Protein AF-A0A2N6B593-F1 (afdb_monomer)

Radius of gyration: 19.22 Å; Cα contacts (8 Å, |Δi|>4): 359; chains: 1; bounding box: 70×56×44 Å

Solvent-accessible surface area (backbone atoms only — not comparable to full-atom values): 8473 Å² total; per-residue (Å²): 134,89,82,83,82,86,80,84,82,80,84,82,82,85,74,41,68,64,51,1,44,48,37,50,46,73,60,33,61,47,51,63,75,27,18,28,28,41,73,58,52,71,73,55,45,69,75,36,75,54,45,46,70,30,31,40,25,38,28,22,67,54,48,66,49,102,91,31,72,33,36,30,43,36,37,34,24,43,65,98,45,92,55,59,24,43,50,47,30,50,24,35,62,38,54,67,13,29,43,28,38,36,55,92,78,26,30,31,34,34,40,36,76,47,100,75,34,38,35,39,34,49,40,93,37,28,42,35,49,34,96,86,48,65,53,67,43,28,46,79,52,58,63,53,36,61,45,70,30,25,75,42,63,55,86,62,54,118

Sequence (158 aa):
MKRLFAGLVALAVFAAPAAAADFLSSAFGNAGDSCFARRYDAAHLAKNPAQNVESIFIVSTGHSDPDTKAILHIGLKLRGSDALYDGFAYCNASGEGAACNMEGDGGSMTITPRKNGIRIAVGNFFMLEGAAGFTPDLATEGDDRVLLLYPAPAGACK

Secondary structure (DSSP, 8-state):
---------------HHHHHHHHHHHHHSSTTT--EEEE--HHHHHH-TT--EEEEEEEE-S--BTTBSEEEEEEEEETT----EEEEEEEEEETTEEEEEEGGG-EEEEEEEETTEEEEEEEEEE--EETTEE---TTTSSSTTEEEEEE--GGG--

Structure (mmCIF, N/CA/C/O backbone):
data_AF-A0A2N6B593-F1
#
_entry.id   AF-A0A2N6B593-F1
#
loop_
_atom_site.group_PDB
_atom_site.id
_atom_site.type_symbol
_atom_site.label_atom_id
_atom_site.label_alt_id
_atom_site.label_comp_id
_atom_site.label_asym_id
_atom_site.label_entity_id
_atom_site.label_seq_id
_atom_site.pdbx_PDB_ins_code
_atom_site.Cartn_x
_atom_site.Cartn_y
_atom_site.Cartn_z
_atom_site.occupancy
_atom_site.B_iso_or_equiv
_atom_site.auth_seq_id
_atom_site.auth_comp_id
_atom_site.auth_asym_id
_atom_site.auth_atom_id
_atom_site.pdbx_PDB_model_num
ATOM 1 N N . MET A 1 1 ? 50.102 40.663 -7.861 1.00 40.75 1 MET A N 1
ATOM 2 C CA . MET A 1 1 ? 50.134 39.734 -9.015 1.00 40.75 1 MET A CA 1
ATOM 3 C C . MET A 1 1 ? 49.267 38.520 -8.687 1.00 40.75 1 MET A C 1
ATOM 5 O O . MET A 1 1 ? 49.279 38.080 -7.545 1.00 40.75 1 MET A O 1
ATOM 9 N N . LYS A 1 2 ? 48.416 38.117 -9.639 1.00 38.75 2 LYS A N 1
ATOM 10 C CA . LYS A 1 2 ? 47.191 37.300 -9.500 1.00 38.75 2 LYS A CA 1
ATOM 11 C C . LYS A 1 2 ? 47.382 35.958 -8.770 1.00 38.75 2 LYS A C 1
ATOM 13 O O . LYS A 1 2 ? 48.212 35.155 -9.174 1.00 38.75 2 LYS A O 1
ATOM 18 N N . ARG A 1 3 ? 46.543 35.698 -7.757 1.00 41.31 3 ARG A N 1
ATOM 19 C CA . ARG A 1 3 ? 46.304 34.359 -7.193 1.00 41.31 3 ARG A CA 1
ATOM 20 C C . ARG A 1 3 ? 45.180 33.700 -8.000 1.00 41.31 3 ARG A C 1
ATOM 22 O O . ARG A 1 3 ? 44.072 34.226 -8.031 1.00 41.31 3 ARG A O 1
ATOM 29 N N . LEU A 1 4 ? 45.488 32.606 -8.691 1.00 49.47 4 LEU A N 1
ATOM 30 C CA . LEU A 1 4 ? 44.515 31.783 -9.411 1.00 49.47 4 LEU A CA 1
ATOM 31 C C . LEU A 1 4 ? 43.812 30.865 -8.401 1.00 49.47 4 LEU A C 1
ATOM 33 O O . LEU A 1 4 ? 44.459 30.029 -7.776 1.00 49.47 4 LEU A O 1
ATOM 37 N N . PHE A 1 5 ? 42.502 31.038 -8.227 1.00 48.44 5 PHE A N 1
ATOM 38 C CA . PHE A 1 5 ? 41.650 30.074 -7.533 1.00 48.44 5 PHE A CA 1
ATOM 39 C C . PHE A 1 5 ? 41.338 28.926 -8.502 1.00 48.44 5 PHE A C 1
ATOM 41 O O . PHE A 1 5 ? 40.659 29.133 -9.506 1.00 48.44 5 PHE A O 1
ATOM 48 N N . ALA A 1 6 ? 41.850 27.727 -8.221 1.00 49.19 6 ALA A N 1
ATOM 49 C CA . ALA A 1 6 ? 41.440 26.508 -8.909 1.00 49.19 6 ALA A CA 1
ATOM 50 C C . ALA A 1 6 ? 40.092 26.053 -8.325 1.00 49.19 6 ALA A C 1
ATOM 52 O O . ALA A 1 6 ? 40.020 25.615 -7.178 1.00 49.19 6 ALA A O 1
ATOM 53 N 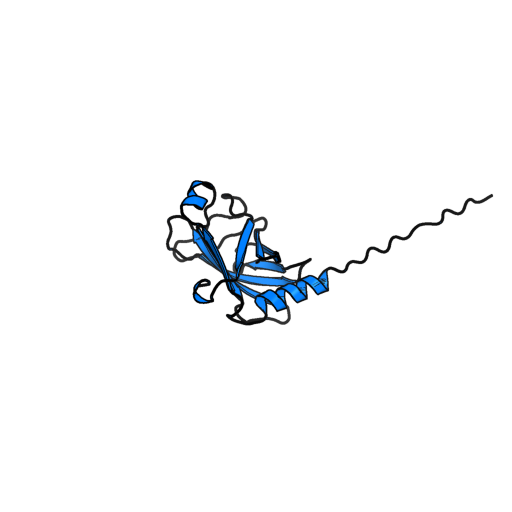N . GLY A 1 7 ? 39.016 26.232 -9.094 1.00 48.06 7 GLY A N 1
ATOM 54 C CA . GLY A 1 7 ? 37.673 25.789 -8.730 1.00 48.06 7 GLY A CA 1
ATOM 55 C C . GLY A 1 7 ? 37.538 24.274 -8.862 1.00 48.06 7 GLY A C 1
ATOM 56 O O . GLY A 1 7 ? 37.752 23.717 -9.937 1.00 48.06 7 GLY A O 1
ATOM 57 N N . LEU A 1 8 ? 37.173 23.618 -7.762 1.00 55.25 8 LEU A N 1
ATOM 58 C CA . LEU A 1 8 ? 36.783 22.213 -7.725 1.00 55.25 8 LEU A CA 1
ATOM 59 C C . LEU A 1 8 ? 35.358 22.098 -8.299 1.00 55.25 8 LEU A C 1
ATOM 61 O O . LEU A 1 8 ? 34.397 22.515 -7.655 1.00 55.25 8 LEU A O 1
ATOM 65 N N . VAL A 1 9 ? 35.207 21.570 -9.514 1.00 53.56 9 VAL A N 1
ATOM 66 C CA . VAL A 1 9 ? 33.890 21.216 -10.069 1.00 53.56 9 VAL A CA 1
ATOM 67 C C . VAL A 1 9 ? 33.553 19.807 -9.587 1.00 53.56 9 VAL A C 1
ATOM 69 O O . VAL A 1 9 ? 34.135 18.830 -10.052 1.00 53.56 9 VAL A O 1
ATOM 72 N N . ALA A 1 10 ? 32.640 19.697 -8.623 1.00 54.22 10 ALA A N 1
ATOM 73 C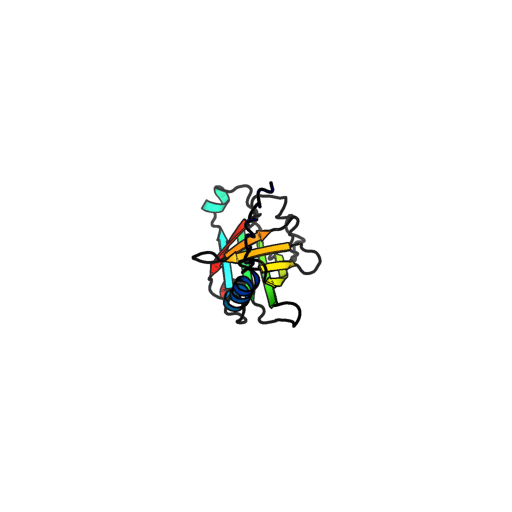 CA . ALA A 1 10 ? 32.093 18.416 -8.193 1.00 54.22 10 ALA A CA 1
ATOM 74 C C . ALA A 1 10 ? 31.078 17.911 -9.234 1.00 54.22 10 ALA A C 1
ATOM 76 O O . ALA A 1 10 ? 30.029 18.523 -9.432 1.00 54.22 10 ALA A O 1
ATOM 77 N N . LEU A 1 11 ? 31.390 16.794 -9.901 1.00 52.25 11 LEU A N 1
ATOM 78 C CA . LEU A 1 11 ? 30.428 16.032 -10.701 1.00 52.25 11 LEU A CA 1
ATOM 79 C C . LEU A 1 11 ? 29.425 15.350 -9.756 1.00 52.25 11 LEU A C 1
ATOM 81 O O . LEU A 1 11 ? 29.762 14.370 -9.093 1.00 52.25 11 LEU A O 1
ATOM 85 N N . ALA A 1 12 ? 28.189 15.843 -9.708 1.00 53.22 12 ALA A N 1
ATOM 86 C CA . ALA A 1 12 ? 27.075 15.107 -9.121 1.00 53.22 12 ALA A CA 1
ATOM 87 C C . ALA A 1 12 ? 26.567 14.077 -10.144 1.00 53.22 12 ALA A C 1
ATOM 89 O O . ALA A 1 12 ? 25.947 14.433 -11.146 1.00 53.22 12 ALA A O 1
ATOM 90 N N . VAL A 1 13 ? 26.863 12.796 -9.918 1.00 52.59 13 VAL A N 1
ATOM 91 C CA . VAL A 1 13 ? 26.341 11.690 -10.731 1.00 52.59 13 VAL A CA 1
ATOM 92 C C . VAL A 1 13 ? 24.922 11.364 -10.255 1.00 52.59 13 VAL A C 1
ATOM 94 O O . VAL A 1 13 ? 24.739 10.749 -9.208 1.00 52.59 13 VAL A O 1
ATOM 97 N N . PHE A 1 14 ? 23.906 11.770 -11.017 1.00 53.00 14 PHE A N 1
ATOM 98 C CA . PHE A 1 14 ? 22.514 11.362 -10.798 1.00 53.00 14 PHE A CA 1
ATOM 99 C C . PHE A 1 14 ? 22.265 9.982 -11.435 1.00 53.00 14 PHE A C 1
ATOM 101 O O . PHE A 1 14 ? 21.873 9.890 -12.594 1.00 53.00 14 PHE A O 1
ATOM 108 N N . ALA A 1 15 ? 22.498 8.898 -10.687 1.00 54.44 15 ALA A N 1
ATOM 109 C CA . ALA A 1 15 ? 22.317 7.511 -11.152 1.00 54.44 15 ALA A CA 1
ATOM 110 C C . ALA A 1 15 ? 20.916 6.906 -10.875 1.00 54.44 15 ALA A C 1
ATOM 112 O O . ALA A 1 15 ? 20.737 5.695 -10.952 1.00 54.44 15 ALA A O 1
ATOM 113 N N . ALA A 1 16 ? 19.908 7.720 -10.547 1.00 58.31 16 ALA A N 1
ATOM 114 C CA . ALA A 1 16 ? 18.624 7.239 -10.021 1.00 58.31 16 ALA A CA 1
ATOM 115 C C . ALA A 1 16 ? 17.668 6.506 -11.003 1.00 58.31 16 ALA A C 1
ATOM 117 O O . ALA A 1 16 ? 17.005 5.569 -10.567 1.00 58.31 16 ALA A O 1
ATOM 118 N N . PRO A 1 17 ? 17.536 6.857 -12.300 1.00 60.56 17 PRO A N 1
ATOM 119 C CA . PRO A 1 17 ? 16.392 6.372 -13.085 1.00 60.56 17 PRO A CA 1
ATOM 120 C C . PRO A 1 17 ? 16.464 4.885 -13.470 1.00 60.56 17 PRO A C 1
ATOM 122 O O . PRO A 1 17 ? 15.424 4.249 -13.629 1.00 60.56 17 PRO A O 1
ATOM 125 N N . ALA A 1 18 ? 17.666 4.312 -13.597 1.00 63.22 18 ALA A N 1
ATOM 126 C CA . ALA A 1 18 ? 17.823 2.910 -13.987 1.00 63.22 18 ALA A CA 1
ATOM 127 C C . ALA A 1 18 ? 17.381 1.940 -12.875 1.00 63.22 18 ALA A C 1
ATOM 129 O O . ALA A 1 18 ? 16.709 0.955 -13.161 1.00 63.22 18 ALA A O 1
ATOM 130 N N . ALA A 1 19 ? 17.699 2.246 -11.613 1.00 66.06 19 ALA A N 1
ATOM 131 C CA . ALA A 1 19 ? 17.391 1.377 -10.476 1.00 66.06 19 ALA A CA 1
ATOM 132 C C . ALA A 1 19 ? 15.880 1.274 -10.195 1.00 66.06 19 ALA A C 1
ATOM 134 O O . ALA A 1 19 ? 15.370 0.189 -9.935 1.00 66.06 19 ALA A O 1
ATOM 135 N N . ALA A 1 20 ? 15.138 2.381 -10.296 1.00 66.94 20 ALA A N 1
ATOM 136 C CA . ALA A 1 20 ? 13.683 2.368 -10.129 1.00 66.94 20 ALA A CA 1
ATOM 137 C C . ALA A 1 20 ? 12.939 1.626 -11.250 1.00 66.94 20 ALA A C 1
ATOM 139 O O . ALA A 1 20 ? 11.971 0.910 -10.986 1.00 66.94 20 ALA A O 1
ATOM 140 N N . ALA A 1 21 ? 13.364 1.802 -12.506 1.00 69.81 21 ALA A N 1
ATOM 141 C CA . ALA A 1 21 ? 12.761 1.096 -13.636 1.00 69.81 21 ALA A CA 1
ATOM 142 C C . ALA A 1 21 ? 12.993 -0.419 -13.534 1.00 69.81 21 ALA A C 1
ATOM 144 O O . ALA A 1 21 ? 12.087 -1.208 -13.818 1.00 69.81 21 ALA A O 1
ATOM 145 N N . ASP A 1 22 ? 14.177 -0.804 -13.058 1.00 78.31 22 ASP A N 1
ATOM 146 C CA . ASP A 1 22 ? 14.524 -2.187 -12.746 1.00 78.31 22 ASP A CA 1
ATOM 147 C C . ASP A 1 22 ? 13.682 -2.731 -11.579 1.00 78.31 22 ASP A C 1
ATOM 149 O O . ASP A 1 22 ? 13.145 -3.834 -11.668 1.00 78.31 22 ASP A O 1
ATOM 153 N N . PHE A 1 23 ? 13.442 -1.941 -10.523 1.00 86.12 23 PHE A N 1
ATOM 154 C CA . PHE A 1 23 ? 12.561 -2.342 -9.419 1.00 86.12 23 PHE A CA 1
ATOM 155 C C . PHE A 1 23 ? 11.128 -2.630 -9.878 1.00 86.12 23 PHE A C 1
ATOM 157 O O . PHE A 1 23 ? 10.611 -3.701 -9.582 1.00 86.12 23 PHE A O 1
ATOM 164 N N . LEU A 1 24 ? 10.467 -1.708 -10.585 1.00 85.06 24 LEU A N 1
ATOM 165 C CA . LEU A 1 24 ? 9.075 -1.927 -11.004 1.00 85.06 24 LEU A CA 1
ATOM 166 C C . LEU A 1 24 ? 8.941 -3.155 -11.904 1.00 85.06 24 LEU A C 1
ATOM 168 O O . LEU A 1 24 ? 8.038 -3.966 -11.711 1.00 85.06 24 LEU A O 1
ATOM 172 N N . SER A 1 25 ? 9.867 -3.312 -12.849 1.00 82.69 25 SER A N 1
ATOM 173 C CA . SER A 1 25 ? 9.867 -4.447 -13.771 1.00 82.69 25 SER A CA 1
ATOM 174 C C . SER A 1 25 ? 10.167 -5.763 -13.045 1.00 82.69 25 SER A C 1
ATOM 176 O O . SER A 1 25 ? 9.501 -6.763 -13.288 1.00 82.69 25 SER A O 1
ATOM 178 N N . SER A 1 26 ? 11.125 -5.784 -12.117 1.00 84.06 26 SER A N 1
ATOM 179 C CA . SER A 1 26 ? 11.472 -6.999 -11.364 1.00 84.06 26 SER A CA 1
ATOM 180 C C . SER A 1 26 ? 10.417 -7.377 -10.324 1.00 84.06 26 SER A C 1
ATOM 182 O O . SER A 1 26 ? 10.100 -8.555 -10.170 1.00 84.06 26 SER A O 1
ATOM 184 N N . ALA A 1 27 ? 9.852 -6.395 -9.623 1.00 85.62 27 ALA A N 1
ATOM 185 C CA . ALA A 1 27 ? 8.869 -6.621 -8.575 1.00 85.62 27 ALA A CA 1
ATOM 186 C C . ALA A 1 27 ? 7.467 -6.880 -9.131 1.00 85.62 27 ALA A C 1
ATOM 188 O O . ALA A 1 27 ? 6.739 -7.643 -8.508 1.00 85.62 27 ALA A O 1
ATOM 189 N N . PHE A 1 28 ? 7.089 -6.285 -10.271 1.00 86.19 28 PHE A N 1
ATOM 190 C CA . PHE A 1 28 ? 5.715 -6.300 -10.798 1.00 86.19 28 PHE A CA 1
ATOM 191 C C . PHE A 1 28 ? 5.591 -6.615 -12.301 1.00 86.19 28 PHE A C 1
ATOM 193 O O . PHE A 1 28 ? 4.487 -6.544 -12.841 1.00 86.19 28 PHE A O 1
ATOM 200 N N . GLY A 1 29 ? 6.675 -6.968 -12.996 1.00 72.81 29 GLY A N 1
ATOM 201 C CA . GLY A 1 29 ? 6.662 -7.180 -14.451 1.00 72.81 29 GLY A CA 1
ATOM 202 C C . GLY A 1 29 ? 5.921 -8.431 -14.930 1.00 72.81 29 GLY A C 1
ATOM 203 O O . GLY A 1 29 ? 5.588 -8.509 -16.108 1.00 72.81 29 GLY A O 1
ATOM 204 N N . ASN A 1 30 ? 5.620 -9.383 -14.040 1.00 67.12 30 ASN A N 1
ATOM 205 C CA . ASN A 1 30 ? 4.834 -10.572 -14.369 1.00 67.12 30 ASN A CA 1
ATOM 206 C C . ASN A 1 30 ? 3.423 -10.459 -13.773 1.00 67.12 30 ASN A C 1
ATOM 208 O O . ASN A 1 30 ? 3.249 -10.290 -12.564 1.00 67.12 30 ASN A O 1
ATOM 212 N N . ALA A 1 31 ? 2.410 -10.557 -14.637 1.00 61.81 31 ALA A N 1
ATOM 213 C CA . ALA A 1 31 ? 1.002 -10.541 -14.252 1.00 61.81 31 ALA A CA 1
ATOM 214 C C . ALA A 1 31 ? 0.687 -11.670 -13.258 1.00 61.81 31 ALA A C 1
ATOM 216 O O . ALA A 1 31 ? 1.041 -12.817 -13.511 1.00 61.81 31 ALA A O 1
ATOM 217 N N . GLY A 1 32 ? 0.001 -11.372 -12.151 1.00 57.41 32 GLY A N 1
ATOM 218 C CA . GLY A 1 32 ? -0.501 -12.391 -11.213 1.00 57.41 32 GLY A CA 1
ATOM 219 C C . GLY A 1 32 ? 0.537 -13.091 -10.317 1.00 57.41 32 GLY A C 1
ATOM 220 O O . GLY A 1 32 ? 0.151 -13.627 -9.278 1.00 57.41 32 GLY A O 1
ATOM 221 N N . ASP A 1 33 ? 1.831 -13.028 -10.644 1.00 64.44 33 ASP A N 1
ATOM 222 C CA . ASP A 1 33 ? 2.908 -13.685 -9.877 1.00 64.44 33 ASP A CA 1
ATOM 223 C C . ASP A 1 33 ? 3.524 -12.787 -8.786 1.00 64.44 33 ASP A C 1
ATOM 225 O O . ASP A 1 33 ? 4.221 -13.256 -7.885 1.00 64.44 33 ASP A O 1
ATOM 229 N N . SER A 1 34 ? 3.229 -11.488 -8.828 1.00 82.50 34 SER A N 1
ATOM 230 C CA . SER A 1 34 ? 3.829 -10.459 -7.974 1.00 82.50 34 SER A CA 1
ATOM 231 C C . SER A 1 34 ? 2.881 -9.969 -6.877 1.00 82.50 34 SER A C 1
ATOM 233 O O . SER A 1 34 ? 2.549 -8.784 -6.810 1.00 82.50 34 SER A O 1
ATOM 235 N N . CYS A 1 35 ? 2.401 -10.885 -6.034 1.00 92.44 35 CYS A N 1
ATOM 236 C CA . CYS A 1 35 ? 1.540 -10.545 -4.901 1.00 92.44 35 CYS A CA 1
ATOM 237 C C . CYS A 1 35 ? 2.374 -10.146 -3.676 1.00 92.44 35 CYS A C 1
ATOM 239 O O . CYS A 1 35 ? 3.188 -10.926 -3.173 1.00 92.44 35 CYS A O 1
ATOM 241 N N . PHE A 1 36 ? 2.129 -8.943 -3.157 1.00 96.69 36 PHE A N 1
ATOM 242 C CA . PHE A 1 36 ? 2.615 -8.512 -1.853 1.00 96.69 36 PHE A CA 1
ATOM 243 C C . PHE A 1 36 ? 1.424 -8.272 -0.941 1.00 96.69 36 PHE A C 1
ATOM 245 O O . PHE A 1 36 ? 0.492 -7.568 -1.314 1.00 96.69 36 PHE A 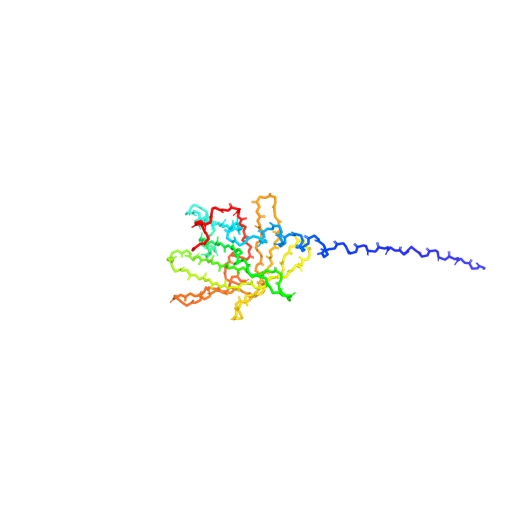O 1
ATOM 252 N N . ALA A 1 37 ? 1.459 -8.818 0.269 1.00 97.81 37 ALA A N 1
ATOM 253 C CA . ALA A 1 37 ? 0.371 -8.653 1.219 1.00 97.81 37 ALA A CA 1
ATOM 254 C C . ALA A 1 37 ? 0.876 -8.562 2.656 1.00 97.81 37 ALA A C 1
ATOM 256 O O . ALA A 1 37 ? 2.000 -8.955 2.993 1.00 97.81 37 ALA A O 1
ATOM 257 N N . ARG A 1 38 ? 0.017 -8.038 3.526 1.00 98.12 38 ARG A N 1
ATOM 258 C CA . ARG A 1 38 ? 0.170 -8.129 4.974 1.00 98.12 38 ARG A CA 1
ATOM 259 C C . ARG A 1 38 ? -1.193 -8.171 5.643 1.00 98.12 38 ARG A C 1
ATOM 261 O O . ARG A 1 38 ? -2.085 -7.400 5.306 1.00 98.12 38 ARG A O 1
ATOM 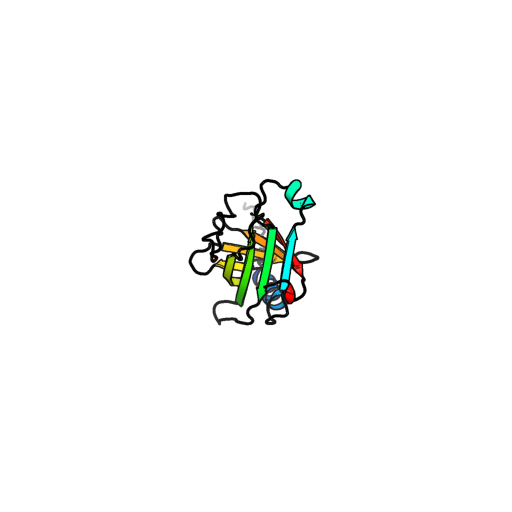268 N N . ARG A 1 39 ? -1.303 -9.031 6.652 1.00 97.88 39 ARG A N 1
ATOM 269 C CA . ARG A 1 39 ? -2.396 -9.045 7.623 1.00 97.88 39 ARG A CA 1
ATOM 270 C C . ARG A 1 39 ? -1.819 -8.779 9.006 1.00 97.88 39 ARG A C 1
ATOM 272 O O . ARG A 1 39 ? -0.786 -9.346 9.363 1.00 97.88 39 ARG A O 1
ATOM 279 N N . TYR A 1 40 ? -2.468 -7.905 9.757 1.00 97.69 40 TYR A N 1
ATOM 280 C CA . TYR A 1 40 ? -2.123 -7.600 11.135 1.00 97.69 40 TYR A CA 1
ATOM 281 C C . TYR A 1 40 ? -3.003 -8.441 12.053 1.00 97.69 40 TYR A C 1
ATOM 283 O O . TYR A 1 40 ? -4.224 -8.446 11.922 1.00 97.69 40 TYR A O 1
ATOM 291 N N . ASP A 1 41 ? -2.384 -9.195 12.958 1.00 96.81 41 ASP A N 1
ATOM 292 C CA . ASP A 1 41 ? -3.137 -9.988 13.923 1.00 96.81 41 ASP A CA 1
ATOM 293 C C . ASP A 1 41 ? -3.731 -9.114 15.041 1.00 96.81 41 ASP A C 1
ATOM 295 O O . ASP A 1 41 ? -3.398 -7.935 15.210 1.00 96.81 41 ASP A O 1
ATOM 299 N N . ALA A 1 42 ? -4.617 -9.714 15.835 1.00 96.81 42 ALA A N 1
ATOM 300 C CA . ALA A 1 42 ? -5.272 -9.029 16.941 1.00 96.81 42 ALA A CA 1
ATOM 301 C C . ALA A 1 42 ? -4.274 -8.482 17.979 1.00 96.81 42 ALA A C 1
ATOM 303 O O . ALA A 1 42 ? -4.518 -7.428 18.562 1.00 96.81 42 ALA A O 1
ATOM 304 N N . ALA A 1 43 ? -3.139 -9.154 18.201 1.00 97.88 43 ALA A N 1
ATOM 305 C CA . ALA A 1 43 ? -2.136 -8.712 19.166 1.00 97.88 43 ALA A CA 1
ATOM 306 C C . ALA A 1 43 ? -1.378 -7.469 18.672 1.00 97.88 43 ALA A C 1
ATOM 308 O O . AL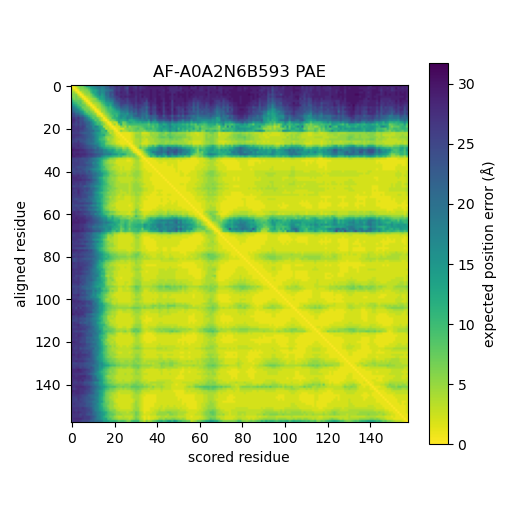A A 1 43 ? -1.084 -6.571 19.464 1.00 97.88 43 ALA A O 1
ATOM 309 N N . HIS A 1 44 ? -1.084 -7.388 17.374 1.00 97.56 44 HIS A N 1
ATOM 310 C CA . HIS A 1 44 ? -0.524 -6.203 16.734 1.00 97.56 44 HIS A CA 1
ATOM 311 C C . HIS A 1 44 ? -1.521 -5.050 16.787 1.00 97.56 44 HIS A C 1
ATOM 313 O O . HIS A 1 44 ? -1.175 -3.966 17.250 1.00 97.56 44 HIS A O 1
ATOM 319 N N . LEU A 1 45 ? -2.767 -5.278 16.374 1.00 97.88 45 LEU A N 1
ATOM 320 C CA . LEU A 1 45 ? -3.800 -4.240 16.350 1.00 97.88 45 LEU A CA 1
ATOM 321 C C . LEU A 1 45 ? -4.149 -3.720 17.754 1.00 97.88 45 LEU A C 1
ATOM 323 O O . LEU A 1 45 ? -4.404 -2.527 17.922 1.00 97.88 45 LEU A O 1
ATOM 327 N N . ALA A 1 46 ? -4.095 -4.571 18.782 1.00 97.19 46 ALA A N 1
ATOM 328 C CA . ALA A 1 46 ? -4.256 -4.150 20.175 1.00 97.19 46 ALA A CA 1
ATOM 329 C C . ALA A 1 46 ? -3.117 -3.232 20.656 1.00 97.19 46 ALA A C 1
ATOM 331 O O . ALA A 1 46 ? -3.353 -2.329 21.454 1.00 97.19 46 ALA A O 1
ATOM 332 N N . LYS A 1 47 ? -1.889 -3.437 20.163 1.00 98.31 47 LYS A N 1
ATOM 333 C CA . LYS A 1 47 ? -0.723 -2.592 20.484 1.00 98.31 47 LYS A CA 1
ATOM 334 C C . LYS A 1 47 ? -0.671 -1.294 19.678 1.00 98.31 47 LYS A C 1
ATOM 336 O O . LYS A 1 47 ? 0.027 -0.374 20.084 1.00 98.31 47 LYS A O 1
ATOM 341 N N . ASN A 1 48 ? -1.394 -1.226 18.562 1.00 97.81 48 ASN A N 1
ATOM 342 C CA . ASN A 1 48 ? -1.431 -0.078 17.658 1.00 97.81 48 ASN A CA 1
ATOM 343 C C . ASN A 1 48 ? -2.888 0.392 17.509 1.00 97.81 48 ASN A C 1
ATOM 345 O O . ASN A 1 48 ? -3.523 0.126 16.487 1.00 97.81 48 ASN A O 1
ATOM 349 N N . PRO A 1 49 ? -3.477 1.018 18.546 1.00 97.12 49 PRO A N 1
ATOM 350 C CA . PRO A 1 49 ? -4.903 1.344 18.562 1.00 97.12 49 PRO A CA 1
ATOM 351 C C . PRO A 1 49 ? -5.314 2.390 17.516 1.00 97.12 49 PRO A C 1
ATOM 353 O O . PRO A 1 49 ? -6.472 2.394 17.121 1.00 97.12 49 PRO A O 1
ATOM 356 N N . ALA A 1 50 ? -4.386 3.228 17.044 1.00 97.25 50 ALA A N 1
ATOM 357 C CA . ALA A 1 50 ? -4.629 4.207 15.982 1.00 97.25 50 ALA A CA 1
ATOM 358 C C . ALA A 1 50 ? -4.465 3.632 14.560 1.00 97.25 50 ALA A C 1
ATOM 360 O O . ALA A 1 50 ? -4.655 4.347 13.583 1.00 97.25 50 ALA A O 1
ATOM 361 N N . GLN A 1 51 ? -4.108 2.350 14.423 1.00 97.88 51 GLN A N 1
ATOM 362 C CA . GLN A 1 51 ? -4.018 1.685 13.127 1.00 97.88 51 GLN A CA 1
ATOM 363 C C . GLN A 1 51 ? -5.402 1.193 12.677 1.00 97.88 51 GLN A C 1
ATOM 365 O O . GLN A 1 51 ? -5.996 0.319 13.327 1.00 97.88 51 GLN A O 1
ATOM 370 N N . ASN A 1 52 ? -5.877 1.707 11.547 1.00 97.62 52 ASN A N 1
ATOM 371 C CA . ASN A 1 52 ? -7.151 1.359 10.931 1.00 97.62 52 ASN A CA 1
ATOM 372 C C . ASN A 1 52 ? -7.027 0.152 9.996 1.00 97.62 52 ASN A C 1
ATOM 374 O O . ASN A 1 52 ? -7.932 -0.680 9.972 1.00 97.62 52 ASN A O 1
ATOM 378 N N . VAL A 1 53 ? -5.928 0.013 9.248 1.00 98.31 53 VAL A N 1
ATOM 379 C CA . VAL A 1 53 ? -5.769 -1.074 8.267 1.00 98.31 53 VAL A CA 1
ATOM 380 C C . VAL A 1 53 ? -5.510 -2.406 8.975 1.00 98.31 53 VAL A C 1
ATOM 382 O O . VAL A 1 53 ? -4.521 -2.571 9.688 1.00 98.31 53 VAL A O 1
ATOM 385 N N . GLU A 1 54 ? -6.368 -3.395 8.735 1.00 98.19 54 GLU A N 1
ATOM 386 C CA . GLU A 1 54 ? -6.222 -4.769 9.236 1.00 98.19 54 GLU A CA 1
ATOM 387 C C . GLU A 1 54 ? -5.489 -5.666 8.234 1.00 98.19 54 GLU A C 1
ATOM 389 O O . GLU A 1 54 ? -4.654 -6.496 8.609 1.00 98.19 54 GLU A O 1
ATOM 394 N N . SER A 1 55 ? -5.774 -5.500 6.948 1.00 98.38 55 SER A N 1
ATOM 395 C CA . SER A 1 55 ? -5.064 -6.198 5.882 1.00 98.38 55 SER A CA 1
ATOM 396 C C . SER A 1 55 ? -4.942 -5.328 4.651 1.00 98.38 55 SER A C 1
ATOM 398 O O . SER A 1 55 ? -5.840 -4.546 4.365 1.00 98.38 55 SER A O 1
ATOM 400 N N . ILE A 1 56 ? -3.847 -5.501 3.924 1.00 98.62 56 ILE A N 1
ATOM 401 C CA . ILE A 1 56 ? -3.568 -4.808 2.672 1.00 98.62 56 ILE A CA 1
ATOM 402 C C . ILE A 1 56 ? -2.838 -5.745 1.717 1.00 98.62 56 ILE A C 1
ATOM 404 O O . ILE A 1 56 ? -2.001 -6.550 2.144 1.00 98.62 56 ILE A O 1
ATOM 408 N N . PHE A 1 57 ? -3.117 -5.602 0.430 1.00 98.19 57 PHE A N 1
ATOM 409 C CA . PHE A 1 57 ? -2.374 -6.241 -0.639 1.00 98.19 57 PHE A CA 1
ATOM 410 C C . PHE A 1 57 ? -2.095 -5.274 -1.788 1.00 98.19 57 PHE A C 1
ATOM 412 O O . PHE A 1 57 ? -2.779 -4.268 -1.952 1.00 98.19 57 PHE A O 1
ATOM 419 N N . ILE A 1 58 ? -1.094 -5.607 -2.597 1.00 97.06 58 ILE A N 1
ATOM 420 C CA . ILE A 1 58 ? -0.853 -4.998 -3.900 1.00 97.06 58 ILE A CA 1
ATOM 421 C C . ILE A 1 58 ? -0.349 -6.063 -4.876 1.00 97.06 58 ILE A C 1
ATOM 423 O O . ILE A 1 58 ? 0.489 -6.898 -4.519 1.00 97.06 58 ILE A O 1
ATOM 427 N N . VAL A 1 59 ? -0.869 -6.051 -6.101 1.00 94.69 59 VAL A N 1
ATOM 428 C CA . VAL A 1 59 ? -0.549 -7.040 -7.135 1.00 94.69 59 VAL A CA 1
ATOM 429 C C . VAL A 1 59 ? -0.483 -6.399 -8.516 1.00 94.69 59 VAL A C 1
ATOM 431 O O . VAL A 1 59 ? -1.200 -5.445 -8.814 1.00 94.69 59 VAL A O 1
ATOM 434 N N . SER A 1 60 ? 0.389 -6.925 -9.374 1.00 90.81 60 SER A N 1
ATOM 435 C CA . SER A 1 60 ? 0.440 -6.519 -10.779 1.00 90.81 60 SER A CA 1
ATOM 436 C C . SER A 1 60 ? -0.803 -6.987 -11.530 1.00 90.81 60 SER A C 1
ATOM 438 O O . SER A 1 60 ? -1.141 -8.173 -11.501 1.00 90.81 60 SER A O 1
ATOM 440 N N . THR A 1 61 ? -1.437 -6.075 -12.267 1.00 88.31 61 THR A N 1
ATOM 441 C CA . THR A 1 61 ? -2.530 -6.421 -13.191 1.00 88.31 61 THR A CA 1
ATOM 442 C C . THR A 1 61 ? -2.026 -7.070 -14.482 1.00 88.31 61 THR A C 1
ATOM 444 O O . THR A 1 61 ? -2.834 -7.496 -15.304 1.00 88.31 61 THR A O 1
ATOM 447 N N . GLY A 1 62 ? -0.707 -7.099 -14.709 1.00 79.88 62 GLY A N 1
ATOM 448 C CA . GLY A 1 62 ? -0.120 -7.519 -15.982 1.00 79.88 62 GLY A CA 1
ATOM 449 C C . GLY A 1 62 ? -0.216 -6.495 -17.107 1.00 79.88 62 GLY A C 1
ATOM 450 O O . GLY A 1 62 ? 0.308 -6.741 -18.191 1.00 79.88 62 GLY A O 1
ATOM 451 N N . HIS A 1 63 ? -0.868 -5.358 -16.866 1.00 75.12 63 HIS A N 1
ATOM 452 C CA . HIS A 1 63 ? -1.005 -4.295 -17.846 1.00 75.12 63 HIS A CA 1
ATOM 453 C C . HIS A 1 63 ? 0.112 -3.266 -17.662 1.00 75.12 63 HIS A C 1
ATOM 455 O O . HIS A 1 63 ? 0.402 -2.808 -16.552 1.00 75.12 63 HIS A O 1
ATOM 461 N N . SER A 1 64 ? 0.725 -2.893 -18.781 1.00 67.75 64 SER A N 1
ATOM 462 C CA . SER A 1 64 ? 1.585 -1.720 -18.904 1.00 67.75 64 SER A CA 1
ATOM 463 C C . SER A 1 64 ? 1.121 -0.903 -20.105 1.00 67.75 64 SER A C 1
ATOM 465 O O . SER A 1 64 ? 0.630 -1.454 -21.090 1.00 67.75 64 SER A O 1
ATOM 467 N N . ASP A 1 65 ? 1.251 0.412 -19.996 1.00 65.88 65 ASP A N 1
ATOM 468 C CA . ASP A 1 65 ? 0.979 1.373 -21.061 1.00 65.88 65 ASP A CA 1
ATOM 469 C C . ASP A 1 65 ? 2.328 2.002 -21.480 1.00 65.88 65 ASP A C 1
ATOM 471 O O . ASP A 1 65 ? 3.244 2.068 -20.650 1.00 65.88 65 ASP A O 1
ATOM 475 N N . PRO A 1 66 ? 2.513 2.450 -22.737 1.00 62.09 66 PRO A N 1
ATOM 476 C CA . PRO A 1 66 ? 3.685 3.238 -23.136 1.00 62.09 66 PRO A CA 1
ATOM 477 C C . PRO A 1 66 ? 4.140 4.297 -22.107 1.00 62.09 66 PRO A C 1
ATOM 479 O O . PRO A 1 66 ? 5.345 4.402 -21.820 1.00 62.09 66 PRO A O 1
ATOM 482 N N . ASP A 1 67 ? 3.179 4.999 -21.503 1.00 66.62 67 ASP A N 1
ATOM 483 C CA . ASP A 1 67 ? 3.367 6.123 -20.584 1.00 66.62 67 ASP A CA 1
ATOM 484 C C . ASP A 1 67 ? 3.346 5.718 -19.098 1.00 66.62 67 ASP A C 1
ATOM 486 O O . ASP A 1 67 ? 3.803 6.484 -18.246 1.00 66.62 67 ASP A O 1
ATOM 490 N N . THR A 1 68 ? 2.867 4.509 -18.765 1.00 64.44 68 THR A N 1
ATOM 491 C CA . THR A 1 68 ? 2.804 3.997 -17.382 1.00 64.44 68 THR A CA 1
ATOM 492 C C . THR A 1 68 ? 3.462 2.630 -17.259 1.00 64.44 68 THR A C 1
ATOM 494 O O . THR A 1 68 ? 3.000 1.637 -17.821 1.00 64.44 68 THR A O 1
ATOM 497 N N . LYS A 1 69 ? 4.529 2.555 -16.456 1.00 72.88 69 LYS A N 1
ATOM 498 C CA . LYS A 1 69 ? 5.350 1.337 -16.351 1.00 72.88 69 LYS A CA 1
ATOM 499 C C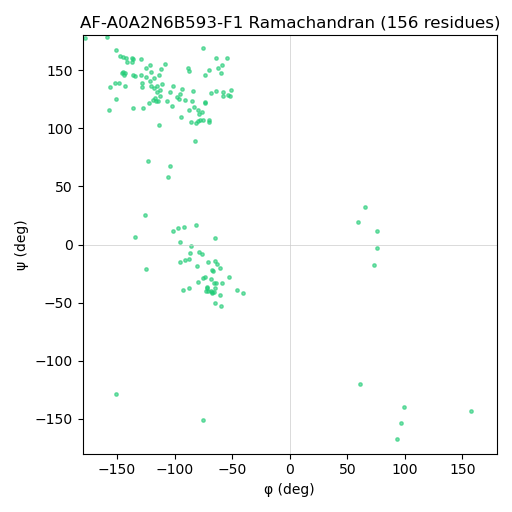 . LYS A 1 69 ? 4.649 0.161 -15.678 1.00 72.88 69 LYS A C 1
ATOM 501 O O . LYS A 1 69 ? 4.956 -0.973 -16.030 1.00 72.88 69 LYS A O 1
ATOM 506 N N . ALA A 1 70 ? 3.718 0.407 -14.759 1.00 87.69 70 ALA A N 1
ATOM 507 C CA . ALA A 1 70 ? 2.900 -0.650 -14.173 1.00 87.69 70 ALA A CA 1
ATOM 508 C C . ALA A 1 70 ? 1.531 -0.130 -13.723 1.00 87.69 70 ALA A C 1
ATOM 510 O O . ALA A 1 70 ? 1.446 0.931 -13.103 1.00 87.69 70 ALA A O 1
ATOM 511 N N . ILE A 1 71 ? 0.483 -0.917 -13.974 1.00 91.44 71 ILE A N 1
ATOM 512 C CA . ILE A 1 71 ? -0.827 -0.747 -13.338 1.00 91.44 71 ILE A CA 1
ATOM 513 C C . ILE A 1 71 ? -0.956 -1.810 -12.248 1.00 91.44 71 ILE A C 1
ATOM 515 O O . ILE A 1 71 ? -0.905 -3.015 -12.527 1.00 91.44 71 ILE A O 1
ATOM 519 N N . LEU A 1 72 ? -1.107 -1.368 -11.003 1.00 93.94 72 LEU A N 1
ATOM 520 C CA . LEU A 1 72 ? -1.188 -2.235 -9.831 1.00 93.94 72 LEU A CA 1
ATOM 521 C C . LEU A 1 72 ? -2.598 -2.196 -9.243 1.00 93.94 72 LEU A C 1
ATOM 523 O O . LEU A 1 72 ? -3.185 -1.127 -9.119 1.00 93.94 72 LEU A O 1
ATOM 527 N N . HIS A 1 73 ? -3.123 -3.350 -8.848 1.00 95.62 73 HIS A N 1
ATOM 528 C CA . HIS A 1 73 ? -4.337 -3.444 -8.041 1.00 95.62 73 HIS A CA 1
ATOM 529 C C . HIS A 1 73 ? -3.939 -3.445 -6.570 1.00 95.62 73 HIS A C 1
ATOM 531 O O . HIS A 1 73 ? -3.108 -4.254 -6.153 1.00 95.62 73 HIS A O 1
ATOM 537 N N . ILE A 1 74 ? -4.495 -2.516 -5.800 1.00 97.75 74 ILE A N 1
ATOM 538 C CA . ILE A 1 74 ? -4.291 -2.386 -4.358 1.00 97.75 74 ILE A CA 1
ATOM 539 C C . ILE A 1 74 ? -5.639 -2.520 -3.667 1.00 97.75 74 ILE A C 1
ATOM 541 O O . ILE A 1 74 ? -6.619 -1.926 -4.105 1.00 97.75 74 ILE A O 1
ATOM 545 N N . GLY A 1 75 ? -5.676 -3.277 -2.578 1.00 98.00 75 GLY A N 1
ATOM 546 C CA . GLY A 1 75 ? -6.881 -3.444 -1.779 1.00 98.00 75 GLY A CA 1
ATOM 547 C C . GLY A 1 75 ? -6.559 -3.556 -0.301 1.00 98.00 75 GLY A C 1
ATOM 548 O O . GLY A 1 75 ? -5.494 -4.048 0.085 1.00 98.00 75 GLY A O 1
ATOM 549 N N . LEU A 1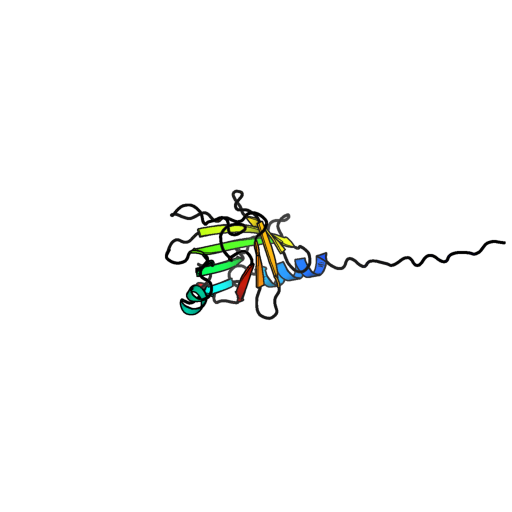 76 ? -7.474 -3.084 0.541 1.00 98.25 76 LEU A N 1
ATOM 550 C CA . LEU A 1 76 ? -7.351 -3.160 1.989 1.00 98.25 76 LEU A CA 1
ATOM 551 C C . LEU A 1 76 ? -8.685 -3.442 2.676 1.00 98.25 76 LEU A C 1
ATOM 553 O O . LEU A 1 76 ? -9.765 -3.210 2.134 1.00 98.25 76 LEU A O 1
ATOM 557 N N . LYS A 1 77 ? -8.583 -3.921 3.915 1.00 98.12 77 LYS A N 1
ATOM 558 C CA . LYS A 1 77 ? -9.697 -4.020 4.856 1.00 98.12 77 LYS A CA 1
ATOM 559 C C . LYS A 1 77 ? -9.377 -3.233 6.111 1.00 98.12 77 LYS A C 1
ATOM 561 O O . LYS A 1 77 ? -8.242 -3.265 6.600 1.00 98.12 77 LYS A O 1
ATOM 566 N N . LEU A 1 78 ? -10.390 -2.555 6.630 1.00 97.75 78 LEU A N 1
ATOM 567 C CA . LEU A 1 78 ? -10.311 -1.824 7.887 1.00 97.75 78 LEU A CA 1
ATOM 568 C C . LEU A 1 78 ? -10.639 -2.752 9.058 1.00 97.75 78 LEU A C 1
ATOM 570 O O . LEU A 1 78 ? -11.449 -3.668 8.933 1.00 97.75 78 LEU A O 1
ATOM 574 N N . ARG A 1 79 ? -10.033 -2.488 10.214 1.00 95.56 79 ARG A N 1
ATOM 575 C CA . ARG A 1 79 ? -10.304 -3.197 11.465 1.00 95.56 79 ARG A CA 1
ATOM 576 C C . ARG A 1 79 ? -11.802 -3.209 11.755 1.00 95.56 79 ARG A C 1
ATOM 578 O O . ARG A 1 79 ? -12.433 -2.158 11.830 1.00 95.56 79 ARG A O 1
ATOM 585 N N . GLY A 1 80 ? -12.341 -4.399 12.003 1.00 94.00 80 GLY A N 1
ATOM 586 C CA . GLY A 1 80 ? -13.754 -4.567 12.354 1.00 94.00 80 GLY A CA 1
ATOM 587 C C . GLY A 1 80 ? -14.718 -4.439 11.171 1.00 94.00 80 GLY A C 1
ATOM 588 O O . GLY A 1 80 ? -15.924 -4.360 11.396 1.00 94.00 80 GLY A O 1
ATOM 589 N N . SER A 1 81 ? -14.211 -4.434 9.935 1.00 94.12 81 SER A N 1
ATOM 590 C CA . SER A 1 81 ? -15.007 -4.458 8.710 1.00 94.12 81 SER A CA 1
ATOM 591 C C . SER A 1 81 ? -14.533 -5.574 7.783 1.00 94.12 81 SER A C 1
ATOM 593 O O . SER A 1 81 ? -13.340 -5.734 7.536 1.00 94.12 81 SER A O 1
ATOM 595 N N . ASP A 1 82 ? -15.480 -6.317 7.213 1.00 93.50 82 ASP A N 1
ATOM 596 C CA . ASP A 1 82 ? -15.188 -7.309 6.173 1.00 93.50 82 ASP A CA 1
ATOM 597 C C . ASP A 1 82 ? -15.169 -6.709 4.759 1.00 93.50 82 ASP A C 1
ATOM 599 O O . ASP A 1 82 ? -14.784 -7.408 3.811 1.00 93.50 82 ASP A O 1
ATOM 603 N N . ALA A 1 83 ? -15.559 -5.436 4.616 1.00 96.56 83 ALA A N 1
ATOM 604 C CA . ALA A 1 83 ? -15.599 -4.737 3.340 1.00 96.56 83 ALA A CA 1
ATOM 605 C C . ALA A 1 83 ? -14.193 -4.601 2.742 1.00 96.56 83 ALA A C 1
ATOM 607 O O . ALA A 1 83 ? -13.245 -4.204 3.425 1.00 96.56 83 ALA A O 1
ATOM 608 N N . LEU A 1 84 ? -14.083 -4.935 1.457 1.00 97.69 84 LEU A N 1
ATOM 609 C CA . LEU A 1 84 ? -12.912 -4.628 0.651 1.00 97.69 84 LEU A CA 1
ATOM 610 C C . LEU A 1 84 ? -13.046 -3.199 0.120 1.00 97.69 84 LEU A C 1
ATOM 612 O O . LEU A 1 84 ? -14.102 -2.831 -0.399 1.00 97.69 84 LEU A O 1
ATOM 616 N N . TYR A 1 85 ? -11.970 -2.435 0.268 1.00 98.38 85 TYR A N 1
ATOM 617 C CA . TYR A 1 85 ? -11.772 -1.148 -0.384 1.00 98.38 85 TYR A CA 1
ATOM 618 C C . TYR A 1 85 ? -10.570 -1.291 -1.304 1.00 98.38 85 TYR A C 1
ATOM 620 O O . TYR A 1 85 ? -9.500 -1.695 -0.839 1.00 98.38 85 TYR A O 1
ATOM 628 N N . ASP A 1 86 ? -10.732 -1.011 -2.586 1.00 98.06 86 ASP A N 1
ATOM 629 C CA . ASP A 1 86 ? -9.716 -1.302 -3.586 1.00 98.06 86 ASP A CA 1
ATOM 630 C C . ASP A 1 86 ? -9.758 -0.342 -4.774 1.00 98.06 86 ASP A C 1
ATOM 632 O O . ASP A 1 86 ? -10.664 0.470 -4.938 1.00 98.06 86 ASP A O 1
ATOM 636 N N . GLY A 1 87 ? -8.701 -0.384 -5.577 1.00 96.56 87 GLY A N 1
ATOM 637 C CA . GLY A 1 87 ? -8.584 0.443 -6.766 1.00 96.56 87 GLY A CA 1
ATOM 638 C C . GLY A 1 87 ? -7.305 0.165 -7.540 1.00 96.56 87 GLY A C 1
ATOM 639 O O . GLY A 1 87 ? -6.461 -0.644 -7.136 1.00 96.56 87 GLY A O 1
ATOM 640 N N . PHE A 1 88 ? -7.155 0.859 -8.664 1.00 95.75 88 PHE A N 1
ATOM 641 C CA . PHE A 1 88 ? -5.979 0.752 -9.517 1.00 95.75 88 PHE A CA 1
ATOM 642 C C . PHE A 1 88 ? -5.026 1.924 -9.300 1.00 95.75 88 PHE A C 1
ATOM 644 O O . PHE A 1 88 ? -5.431 3.082 -9.220 1.00 95.75 88 PHE A O 1
ATOM 651 N N . ALA A 1 89 ? -3.737 1.610 -9.220 1.00 95.75 89 ALA A N 1
ATOM 652 C CA . ALA A 1 89 ? -2.655 2.567 -9.091 1.00 95.75 89 ALA A CA 1
ATOM 653 C C . ALA A 1 89 ? -1.798 2.569 -10.361 1.00 95.75 89 ALA A C 1
ATOM 655 O O . ALA A 1 89 ? -1.293 1.526 -10.787 1.00 95.75 89 ALA A O 1
ATOM 656 N N . TYR A 1 90 ? -1.588 3.753 -10.927 1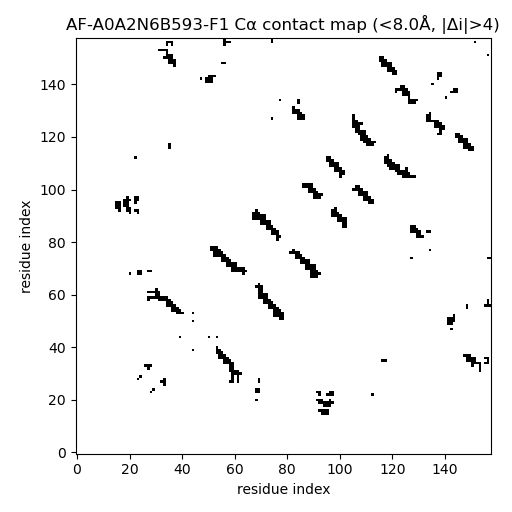.00 94.31 90 TYR A N 1
ATOM 657 C CA . TYR A 1 90 ? -0.741 3.987 -12.093 1.00 94.31 90 TYR A CA 1
ATOM 658 C C . TYR A 1 90 ? 0.651 4.384 -11.615 1.00 94.31 90 TYR A C 1
ATOM 660 O O . TYR A 1 90 ? 0.843 5.466 -11.050 1.00 94.31 90 TYR A O 1
ATOM 668 N N . CYS A 1 91 ? 1.616 3.487 -11.803 1.00 93.56 91 CYS A N 1
ATOM 669 C CA . CYS A 1 91 ? 2.942 3.588 -11.214 1.00 93.56 91 CYS A CA 1
ATOM 670 C C . CYS A 1 91 ? 4.025 3.829 -12.265 1.00 93.56 91 CYS A C 1
ATOM 672 O O . CYS A 1 91 ? 4.137 3.118 -13.267 1.00 93.56 91 CYS A O 1
ATOM 674 N N . ASN A 1 92 ? 4.891 4.794 -11.966 1.00 91.81 92 ASN A N 1
ATOM 675 C CA . ASN A 1 92 ? 6.084 5.100 -12.739 1.00 91.81 92 ASN A CA 1
ATOM 676 C C . ASN A 1 92 ? 7.340 4.967 -11.885 1.00 91.81 92 ASN A C 1
ATOM 678 O O . ASN A 1 92 ? 7.329 5.211 -10.676 1.00 91.81 92 ASN A O 1
ATOM 682 N N . ALA A 1 93 ? 8.434 4.584 -12.539 1.00 90.75 93 ALA A N 1
ATOM 683 C CA . ALA A 1 93 ? 9.744 4.473 -11.917 1.00 90.75 93 ALA A CA 1
ATOM 684 C C . ALA A 1 93 ? 10.152 5.823 -11.307 1.00 90.75 93 ALA A C 1
ATOM 686 O O . ALA A 1 93 ? 10.121 6.848 -11.987 1.00 90.75 93 ALA A O 1
ATOM 687 N N . SER A 1 94 ? 10.531 5.829 -10.030 1.00 91.44 94 SER A N 1
ATOM 688 C CA . SER A 1 94 ? 10.987 7.029 -9.329 1.00 91.44 94 SER A CA 1
ATOM 689 C C . SER A 1 94 ? 11.983 6.683 -8.222 1.00 91.44 94 SER A C 1
ATOM 691 O O . SER A 1 94 ? 11.692 5.876 -7.338 1.00 91.44 94 SER A O 1
ATOM 693 N N . GLY A 1 95 ? 13.166 7.303 -8.250 1.00 88.69 95 GLY A N 1
ATOM 694 C CA . GLY A 1 95 ? 14.220 7.065 -7.259 1.00 88.69 95 GLY A CA 1
ATOM 695 C C . GLY A 1 95 ? 14.704 5.612 -7.246 1.00 88.69 95 GLY A C 1
ATOM 696 O O . GLY A 1 95 ? 15.195 5.117 -8.251 1.00 88.69 95 GLY A O 1
ATOM 697 N N . GLU A 1 96 ? 14.571 4.934 -6.106 1.00 89.19 96 GLU A N 1
ATOM 698 C CA . GLU A 1 96 ? 14.874 3.498 -5.956 1.00 89.19 96 GLU A CA 1
ATOM 699 C C . GLU A 1 96 ? 13.633 2.605 -6.122 1.00 89.19 96 GLU A C 1
ATOM 701 O O . GLU A 1 96 ? 13.709 1.393 -5.938 1.00 89.19 96 GLU A O 1
ATOM 706 N N . GLY A 1 97 ? 12.471 3.187 -6.424 1.00 93.69 97 GLY A N 1
ATOM 707 C CA . GLY A 1 97 ? 11.208 2.467 -6.456 1.00 93.69 97 GLY A CA 1
ATOM 708 C C . GLY A 1 97 ? 10.205 3.060 -7.438 1.00 93.69 97 GLY A C 1
ATOM 709 O O . GLY A 1 97 ? 10.514 3.269 -8.610 1.00 93.69 97 GLY A O 1
ATOM 710 N N . ALA A 1 98 ? 8.988 3.313 -6.969 1.00 94.50 98 ALA A N 1
ATOM 711 C CA . ALA A 1 98 ? 7.892 3.810 -7.786 1.00 94.50 98 ALA A CA 1
ATOM 712 C C . ALA A 1 98 ? 7.143 4.957 -7.113 1.00 94.50 98 ALA A C 1
ATOM 714 O O . ALA A 1 98 ? 6.930 4.945 -5.899 1.00 94.50 98 ALA A O 1
ATOM 715 N N . ALA A 1 99 ? 6.690 5.907 -7.926 1.00 96.12 99 ALA A N 1
ATOM 716 C CA . ALA A 1 99 ? 5.645 6.853 -7.565 1.00 96.12 99 ALA A CA 1
ATOM 717 C C . ALA A 1 99 ? 4.346 6.420 -8.251 1.00 96.12 99 ALA A C 1
ATOM 719 O O . ALA A 1 99 ? 4.349 6.142 -9.452 1.00 96.12 99 ALA A O 1
ATOM 720 N N . CYS A 1 100 ? 3.262 6.352 -7.487 1.00 96.75 100 CYS A N 1
ATOM 721 C CA . CYS A 1 100 ? 1.976 5.843 -7.936 1.00 96.75 100 CYS A CA 1
ATOM 722 C C . CYS A 1 100 ? 0.862 6.838 -7.620 1.00 96.75 100 CYS A C 1
ATOM 724 O O . CYS A 1 100 ? 0.821 7.397 -6.521 1.00 96.75 100 CYS A O 1
ATOM 726 N N . ASN A 1 101 ? -0.063 7.003 -8.56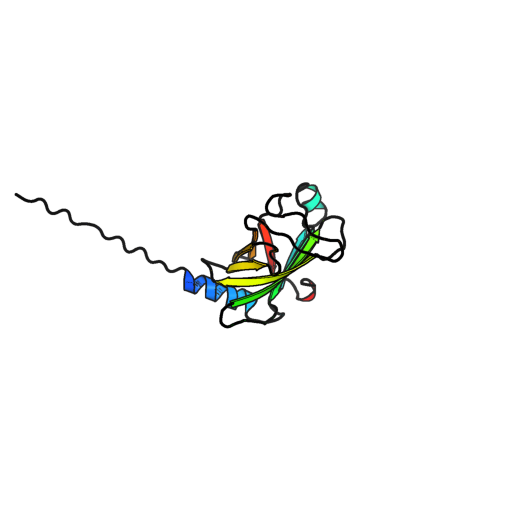1 1.00 96.75 101 ASN A N 1
ATOM 727 C CA . ASN A 1 101 ? -1.298 7.757 -8.360 1.00 96.75 101 ASN A CA 1
ATOM 728 C C . ASN A 1 101 ? -2.484 6.807 -8.485 1.00 96.75 101 ASN A C 1
ATOM 730 O O . ASN A 1 101 ? -2.499 5.955 -9.376 1.00 96.75 101 ASN A O 1
ATOM 734 N N . MET A 1 102 ? -3.443 6.942 -7.578 1.00 96.94 102 MET A N 1
ATOM 735 C CA . MET A 1 102 ? -4.683 6.182 -7.623 1.00 96.94 102 MET A CA 1
ATOM 736 C C . MET A 1 102 ? -5.589 6.713 -8.731 1.00 96.94 102 MET A C 1
ATOM 738 O O . MET A 1 102 ? -5.628 7.915 -8.997 1.00 96.94 102 MET A O 1
ATOM 742 N N . GLU A 1 103 ? -6.335 5.812 -9.358 1.00 94.06 103 GLU A N 1
ATOM 743 C CA . GLU A 1 103 ? -7.491 6.179 -10.170 1.00 94.06 103 GLU A CA 1
ATOM 744 C C . GLU A 1 103 ? -8.528 6.955 -9.334 1.00 94.06 103 GLU A C 1
ATOM 746 O O . GLU A 1 103 ? -8.587 6.809 -8.111 1.00 94.06 103 GLU A O 1
ATOM 751 N N . GLY A 1 104 ? -9.348 7.784 -9.987 1.00 93.06 104 GLY A N 1
ATOM 752 C CA . GLY A 1 104 ? -10.504 8.423 -9.346 1.00 93.06 104 GLY A CA 1
ATOM 753 C C . GLY A 1 104 ? -10.150 9.410 -8.232 1.00 93.06 104 GLY A C 1
ATOM 754 O O . GLY A 1 104 ? -10.885 9.515 -7.258 1.00 93.06 104 GLY A O 1
ATOM 755 N N . ASP A 1 105 ? -9.010 10.096 -8.347 1.00 93.06 105 ASP A N 1
ATOM 756 C CA . ASP A 1 105 ? -8.503 11.046 -7.351 1.00 93.06 105 ASP A CA 1
ATOM 757 C C . ASP A 1 105 ? -8.252 10.439 -5.958 1.00 93.06 105 ASP A C 1
ATOM 759 O O . ASP A 1 105 ? -8.087 11.183 -4.996 1.00 93.06 105 ASP A O 1
ATOM 763 N N . GLY A 1 106 ? -8.119 9.109 -5.835 1.00 96.75 106 GLY A N 1
ATOM 764 C CA . GLY A 1 106 ? -7.872 8.401 -4.563 1.00 96.75 106 GLY A CA 1
ATOM 765 C C . GLY A 1 106 ? -6.524 8.707 -3.888 1.00 96.75 106 GLY A C 1
ATOM 766 O O . GLY A 1 106 ? -6.165 8.093 -2.886 1.00 96.75 106 GLY A O 1
ATOM 767 N N . GLY A 1 107 ? -5.754 9.652 -4.430 1.00 98.19 107 GLY A N 1
ATOM 768 C CA . GLY A 1 107 ? -4.498 10.127 -3.872 1.00 98.19 107 GLY A CA 1
ATOM 769 C C . GLY A 1 107 ? -3.263 9.468 -4.464 1.00 98.19 107 GLY A C 1
ATOM 770 O O . GLY A 1 107 ? -3.232 9.054 -5.623 1.00 98.19 107 GLY A O 1
ATOM 771 N N . SER A 1 108 ? -2.190 9.437 -3.678 1.00 98.25 108 SER A N 1
ATOM 772 C CA . SER A 1 108 ? -0.879 8.990 -4.155 1.00 98.25 108 SER A CA 1
ATOM 773 C C . SER A 1 108 ? -0.135 8.173 -3.114 1.00 98.25 108 SER A C 1
ATOM 775 O O . SER A 1 108 ? -0.368 8.287 -1.911 1.00 98.25 108 SER A O 1
ATOM 777 N N . MET A 1 109 ? 0.799 7.356 -3.585 1.00 98.38 109 MET A N 1
ATOM 778 C CA . MET A 1 109 ? 1.725 6.620 -2.736 1.00 98.38 109 MET A CA 1
ATOM 779 C C . MET A 1 109 ? 3.074 6.437 -3.427 1.00 98.38 109 MET A C 1
ATOM 781 O O . MET A 1 109 ? 3.205 6.543 -4.647 1.00 98.38 109 MET A O 1
ATOM 785 N N . THR A 1 110 ? 4.088 6.118 -2.635 1.00 98.19 110 THR A N 1
ATOM 786 C CA . THR A 1 110 ? 5.376 5.629 -3.129 1.00 98.19 110 THR A CA 1
ATOM 787 C C . THR A 1 110 ? 5.587 4.192 -2.692 1.00 98.19 110 THR A C 1
ATOM 789 O O . THR A 1 110 ? 5.181 3.806 -1.595 1.00 98.19 110 THR A O 1
ATOM 792 N N . ILE A 1 111 ? 6.242 3.411 -3.545 1.00 97.56 111 ILE A N 1
ATOM 793 C CA . ILE A 1 111 ? 6.628 2.031 -3.263 1.00 97.56 111 ILE A CA 1
ATOM 794 C C . ILE A 1 111 ? 8.144 1.960 -3.335 1.00 97.56 111 ILE A C 1
ATOM 796 O O . ILE A 1 111 ? 8.719 2.310 -4.359 1.00 97.56 111 ILE A O 1
ATOM 800 N N . THR A 1 112 ? 8.801 1.496 -2.277 1.00 96.62 112 THR A N 1
ATOM 801 C CA . THR A 1 112 ? 10.257 1.303 -2.274 1.00 96.62 112 THR A CA 1
ATOM 802 C C . THR A 1 112 ? 10.624 -0.128 -1.892 1.00 96.62 112 THR A C 1
ATOM 804 O O . THR A 1 112 ? 9.967 -0.707 -1.013 1.00 96.62 112 THR A O 1
ATOM 807 N N . PRO A 1 113 ? 11.687 -0.698 -2.485 1.00 95.12 113 PRO A N 1
ATOM 808 C CA . PRO A 1 113 ? 12.165 -2.023 -2.123 1.00 95.12 113 PRO A CA 1
ATOM 809 C C . PRO A 1 113 ? 12.619 -2.084 -0.662 1.00 95.12 113 PRO A C 1
ATOM 811 O O . PRO A 1 113 ? 13.075 -1.110 -0.061 1.00 95.12 113 PRO A O 1
ATOM 814 N N . ARG A 1 114 ? 12.509 -3.275 -0.078 1.00 94.19 114 ARG A N 1
ATOM 815 C CA . ARG A 1 114 ? 13.089 -3.651 1.212 1.00 94.19 114 ARG A CA 1
ATOM 816 C C . ARG A 1 114 ? 13.701 -5.038 1.099 1.00 94.19 114 ARG A C 1
ATOM 818 O O . ARG A 1 114 ? 13.288 -5.840 0.271 1.00 94.19 114 ARG A O 1
ATOM 825 N N . LYS A 1 115 ? 14.606 -5.366 2.027 1.00 89.56 115 LYS A N 1
ATOM 826 C CA . LYS A 1 115 ? 15.288 -6.672 2.081 1.00 89.56 115 LYS A CA 1
ATOM 827 C C . LYS A 1 115 ? 14.346 -7.879 1.908 1.00 89.56 115 LYS A C 1
ATOM 829 O O . LYS A 1 115 ? 14.720 -8.830 1.242 1.00 89.56 115 LYS A O 1
ATOM 834 N N . ASN A 1 116 ? 13.146 -7.826 2.497 1.00 90.62 116 ASN A N 1
ATOM 835 C CA . ASN A 1 116 ? 12.181 -8.934 2.494 1.00 90.62 116 ASN A CA 1
ATOM 836 C C . ASN A 1 116 ? 10.796 -8.524 1.957 1.00 90.62 116 ASN A C 1
ATOM 838 O O . ASN A 1 116 ? 9.795 -9.100 2.370 1.00 90.62 116 ASN A O 1
ATOM 842 N N . GLY A 1 117 ? 10.698 -7.491 1.122 1.00 95.38 117 GLY A N 1
ATOM 843 C CA . GLY A 1 117 ? 9.402 -7.043 0.614 1.00 95.38 117 GLY A CA 1
ATOM 844 C C . GLY A 1 117 ? 9.423 -5.600 0.156 1.00 95.38 117 GLY A C 1
ATOM 845 O O . GLY A 1 117 ? 10.429 -5.124 -0.361 1.00 95.38 117 GLY A O 1
ATOM 846 N N . ILE A 1 118 ? 8.325 -4.891 0.387 1.00 97.38 118 ILE A N 1
ATOM 847 C CA . ILE A 1 118 ? 8.161 -3.502 -0.041 1.00 97.38 118 ILE A CA 1
ATOM 848 C C . ILE A 1 118 ? 7.707 -2.618 1.118 1.00 97.38 118 ILE A C 1
ATOM 850 O O . ILE A 1 118 ? 7.183 -3.082 2.137 1.00 97.38 118 ILE A O 1
ATOM 854 N N . ARG A 1 119 ? 7.936 -1.319 0.958 1.00 98.25 119 ARG A N 1
ATOM 855 C CA . ARG A 1 119 ? 7.344 -0.261 1.774 1.00 98.25 119 ARG A CA 1
ATOM 856 C C . ARG A 1 119 ? 6.442 0.572 0.886 1.00 98.25 119 ARG A C 1
ATOM 858 O O . ARG A 1 119 ? 6.928 1.134 -0.088 1.00 98.25 119 ARG A O 1
ATOM 865 N N . ILE A 1 120 ? 5.182 0.684 1.275 1.00 98.44 120 ILE A N 1
ATOM 866 C CA . ILE A 1 120 ? 4.244 1.673 0.764 1.00 98.44 120 ILE A CA 1
ATOM 867 C C . ILE A 1 120 ? 4.269 2.856 1.729 1.00 98.44 120 ILE A C 1
ATOM 869 O O . ILE A 1 120 ? 4.160 2.669 2.942 1.00 98.44 120 ILE A O 1
ATOM 873 N N . ALA A 1 121 ? 4.442 4.063 1.210 1.00 98.50 121 ALA A N 1
ATOM 874 C CA . ALA A 1 121 ? 4.226 5.291 1.963 1.00 98.50 121 ALA A CA 1
ATOM 875 C C . ALA A 1 121 ? 3.185 6.136 1.242 1.00 98.50 121 ALA A C 1
ATOM 877 O O . ALA A 1 121 ? 3.384 6.480 0.074 1.00 98.50 121 ALA A O 1
ATOM 878 N N . VAL A 1 122 ? 2.094 6.444 1.937 1.00 98.38 122 VAL A N 1
ATOM 879 C CA . VAL A 1 122 ? 1.018 7.278 1.394 1.00 98.38 122 VAL A CA 1
ATOM 880 C C . VAL A 1 122 ? 1.500 8.721 1.249 1.00 98.38 122 VAL A C 1
ATOM 882 O O . VAL A 1 122 ? 2.382 9.177 1.986 1.00 98.38 122 VAL A O 1
ATOM 885 N N . GLY A 1 123 ? 0.949 9.424 0.266 1.00 98.00 123 GLY A N 1
ATOM 886 C CA . GLY A 1 123 ? 1.194 10.841 0.040 1.00 98.00 123 GLY A CA 1
ATOM 887 C C . GLY A 1 123 ? 0.453 11.722 1.046 1.00 98.00 123 GLY A C 1
ATOM 888 O O . GLY A 1 123 ? 0.189 11.333 2.180 1.00 98.00 123 GLY A O 1
ATOM 889 N N . ASN A 1 124 ? 0.108 12.935 0.620 1.00 97.56 124 ASN A N 1
ATOM 890 C CA . ASN A 1 124 ? -0.647 13.884 1.450 1.00 97.56 124 ASN A CA 1
ATOM 891 C C . ASN A 1 124 ? -2.154 13.588 1.505 1.00 97.56 124 ASN A C 1
ATOM 893 O O . ASN A 1 124 ? -2.868 14.271 2.227 1.00 97.56 124 ASN A O 1
ATOM 897 N N . PHE A 1 125 ? -2.611 12.622 0.712 1.00 98.12 125 PHE A N 1
ATOM 898 C CA . PHE A 1 125 ? -3.982 12.140 0.647 1.00 98.12 125 PHE A CA 1
ATOM 899 C C . PHE A 1 125 ? -3.950 10.708 0.111 1.00 98.12 125 PHE A C 1
ATOM 901 O O . PHE A 1 125 ? -3.208 10.441 -0.850 1.00 98.12 125 PHE A O 1
ATOM 908 N N . PHE A 1 126 ? -4.711 9.802 0.723 1.00 98.38 126 PHE A N 1
ATOM 909 C CA . PHE A 1 126 ? -4.913 8.450 0.208 1.00 98.38 126 PHE A CA 1
ATOM 910 C C . PHE A 1 126 ? -6.213 7.840 0.742 1.00 98.38 126 PHE A C 1
ATOM 912 O O . PHE A 1 126 ? -6.330 7.569 1.939 1.00 98.38 126 PHE A O 1
ATOM 919 N N . MET A 1 127 ? -7.160 7.577 -0.157 1.00 97.94 127 MET A N 1
ATOM 920 C CA . MET A 1 127 ? -8.439 6.934 0.144 1.00 97.94 127 MET A CA 1
ATOM 921 C C . MET A 1 127 ? -8.763 5.886 -0.917 1.00 97.94 127 MET A C 1
ATOM 923 O O . MET A 1 127 ? -8.455 6.066 -2.094 1.00 97.94 127 MET A O 1
ATOM 927 N N . LEU A 1 128 ? -9.412 4.802 -0.497 1.00 97.75 128 LEU A N 1
ATOM 928 C CA . LEU A 1 128 ? -9.949 3.782 -1.395 1.00 97.75 128 LEU A CA 1
ATOM 929 C C . LEU A 1 128 ? -11.467 3.711 -1.255 1.00 97.75 128 LEU A C 1
ATOM 931 O O . LEU A 1 128 ? -12.007 3.857 -0.156 1.00 97.75 128 LEU A O 1
ATOM 935 N N . GLU A 1 129 ? -12.143 3.483 -2.374 1.00 97.12 129 GLU A N 1
ATOM 936 C CA . GLU A 1 129 ? -13.582 3.247 -2.417 1.00 97.12 129 GLU A CA 1
ATOM 937 C C . GLU A 1 129 ? -13.877 1.753 -2.241 1.00 97.12 129 GLU A C 1
ATOM 939 O O . GLU A 1 129 ? -13.066 0.888 -2.565 1.00 97.12 129 GLU A O 1
ATOM 944 N N . GLY A 1 130 ? -15.047 1.442 -1.700 1.00 95.38 130 GLY A N 1
ATOM 945 C CA . GLY A 1 130 ? -15.594 0.100 -1.608 1.00 95.38 130 GLY A CA 1
ATOM 946 C C . GLY A 1 130 ? -17.111 0.149 -1.437 1.00 95.38 130 GLY A C 1
ATOM 947 O O . GLY A 1 130 ? -17.721 1.210 -1.309 1.00 95.38 130 GLY A O 1
ATOM 948 N N . ALA A 1 131 ? -17.755 -1.016 -1.367 1.00 92.06 131 ALA A N 1
ATOM 949 C CA . ALA A 1 131 ? -19.219 -1.099 -1.254 1.00 92.06 131 ALA A CA 1
ATOM 950 C C . ALA A 1 131 ? -19.798 -0.416 0.007 1.00 92.06 131 ALA A C 1
ATOM 952 O O . ALA A 1 131 ? -20.985 -0.101 0.055 1.00 92.06 131 ALA A O 1
ATOM 953 N N . ALA A 1 132 ? -18.967 -0.200 1.030 1.00 93.69 132 ALA A N 1
ATOM 954 C CA . ALA A 1 132 ? -19.329 0.462 2.281 1.00 93.69 132 ALA A CA 1
ATOM 955 C C . ALA A 1 132 ? -18.964 1.964 2.309 1.00 93.69 132 ALA A C 1
ATOM 957 O O . ALA A 1 132 ? -18.956 2.566 3.382 1.00 93.69 132 ALA A O 1
ATOM 958 N N . GLY A 1 133 ? -18.654 2.567 1.157 1.00 95.88 133 GLY A N 1
ATOM 959 C CA . GLY A 1 133 ? -18.196 3.951 1.035 1.00 95.88 133 GLY A CA 1
ATOM 960 C C . GLY A 1 133 ? -16.679 4.029 0.891 1.00 95.88 133 GLY A C 1
ATOM 961 O O . GLY A 1 133 ? -16.078 3.208 0.209 1.00 95.88 133 GLY A O 1
ATOM 962 N N . PHE A 1 134 ? -16.049 4.997 1.549 1.00 97.06 134 PHE A N 1
ATOM 963 C CA . PHE A 1 134 ? -14.605 5.209 1.459 1.00 97.06 134 PHE A CA 1
ATOM 964 C C . PHE A 1 134 ? -13.887 4.805 2.746 1.00 97.06 134 PHE A C 1
ATOM 966 O O . PHE A 1 134 ? -14.471 4.818 3.833 1.00 97.06 134 PHE A O 1
ATOM 973 N N . THR A 1 135 ? -12.603 4.480 2.632 1.00 97.88 135 THR A N 1
ATOM 974 C CA . THR A 1 135 ? -11.704 4.454 3.791 1.00 97.88 135 THR A CA 1
ATOM 975 C C . THR A 1 135 ? -11.561 5.858 4.391 1.00 97.88 135 THR A C 1
ATOM 977 O O . THR A 1 135 ? -11.778 6.836 3.678 1.00 97.88 135 THR A O 1
ATOM 980 N N . PRO A 1 136 ? -11.120 5.999 5.654 1.00 97.44 136 PRO A N 1
ATOM 981 C CA . PRO A 1 136 ? -10.541 7.256 6.133 1.00 97.44 136 PRO A CA 1
ATOM 982 C C . PRO A 1 136 ? -9.383 7.712 5.235 1.00 97.44 136 PRO A C 1
ATOM 984 O O . PRO A 1 136 ? -8.784 6.882 4.534 1.00 97.44 136 PRO A O 1
ATOM 987 N N . ASP A 1 137 ? -9.030 8.996 5.288 1.00 98.12 137 ASP A N 1
ATOM 988 C CA . ASP A 1 137 ? -7.804 9.465 4.640 1.00 98.12 137 ASP A CA 1
ATOM 989 C C . ASP A 1 137 ? -6.582 8.947 5.404 1.00 98.12 137 ASP A C 1
ATOM 991 O O . ASP A 1 137 ? -6.220 9.465 6.460 1.00 98.12 137 ASP A O 1
ATOM 995 N N . LEU A 1 138 ? -5.895 7.946 4.852 1.00 97.81 138 LEU A N 1
ATOM 996 C CA . LEU A 1 138 ? -4.760 7.306 5.524 1.00 97.81 138 LEU A CA 1
ATOM 997 C C . LEU A 1 138 ? -3.565 8.252 5.718 1.00 97.81 138 LEU A C 1
ATOM 999 O O . LEU A 1 138 ? -2.643 7.928 6.471 1.00 97.81 138 LEU A O 1
ATOM 1003 N N . ALA A 1 139 ? -3.540 9.406 5.043 1.00 97.00 139 ALA A N 1
ATOM 1004 C CA . ALA A 1 139 ? -2.501 10.411 5.235 1.00 97.00 139 ALA A CA 1
ATOM 1005 C C . ALA A 1 139 ? -2.670 11.203 6.541 1.00 97.00 139 ALA A C 1
ATOM 1007 O O . ALA A 1 139 ? -1.668 11.676 7.095 1.00 97.00 139 ALA A O 1
ATOM 1008 N N . THR A 1 140 ? -3.907 11.353 7.022 1.00 96.50 140 THR A N 1
ATOM 1009 C CA . THR A 1 140 ? -4.259 12.234 8.147 1.00 96.50 140 THR A CA 1
ATOM 1010 C C . THR A 1 140 ? -4.993 11.523 9.286 1.00 96.50 140 THR A C 1
ATOM 1012 O O . THR A 1 140 ? -4.928 11.988 10.425 1.00 96.50 140 THR A O 1
ATOM 1015 N N . GLU A 1 141 ? -5.616 10.374 9.024 1.00 94.75 141 GLU A N 1
ATOM 1016 C CA . GLU A 1 141 ? -6.431 9.618 9.973 1.00 94.75 141 GLU A CA 1
ATOM 1017 C C . GLU A 1 141 ? -5.786 8.269 10.333 1.00 94.75 141 GLU A C 1
ATOM 1019 O O . GLU A 1 141 ? -5.872 7.282 9.601 1.00 94.75 141 GLU A O 1
ATOM 1024 N N . GLY A 1 142 ? -5.177 8.214 11.520 1.00 93.44 142 GLY A N 1
ATOM 1025 C CA . GLY A 1 142 ? -4.544 7.011 12.067 1.00 93.44 142 GLY A CA 1
ATOM 1026 C C . GLY A 1 142 ? -3.045 6.891 11.767 1.00 93.44 142 GLY A C 1
ATOM 1027 O O . GLY A 1 142 ? -2.392 7.843 11.340 1.00 93.44 142 GLY A O 1
ATOM 1028 N N . ASP A 1 143 ? -2.495 5.701 12.018 1.00 95.12 143 ASP A N 1
ATOM 1029 C CA . ASP A 1 143 ? -1.053 5.410 11.907 1.00 95.12 143 ASP A CA 1
ATOM 1030 C C . ASP A 1 143 ? -0.672 4.670 10.603 1.00 95.12 143 ASP A C 1
ATOM 1032 O O . ASP A 1 143 ? 0.456 4.200 10.437 1.00 95.12 143 ASP A O 1
ATOM 1036 N N . ASP A 1 144 ? -1.589 4.586 9.636 1.00 97.19 144 ASP A N 1
ATOM 1037 C CA . ASP A 1 144 ? -1.453 3.787 8.405 1.00 97.19 144 ASP A CA 1
ATOM 1038 C C . ASP A 1 144 ? -0.636 4.462 7.287 1.00 97.19 144 ASP A C 1
ATOM 1040 O O . ASP A 1 144 ? -0.652 4.034 6.132 1.00 97.19 144 ASP A O 1
ATOM 1044 N N . ARG A 1 145 ? 0.142 5.498 7.618 1.00 97.75 145 ARG A N 1
ATOM 1045 C CA . ARG A 1 145 ? 0.901 6.291 6.635 1.00 97.75 145 ARG A CA 1
ATOM 1046 C C . ARG A 1 145 ? 2.034 5.518 5.963 1.00 97.75 145 ARG A C 1
ATOM 1048 O O . ARG A 1 145 ? 2.531 5.906 4.903 1.00 97.75 145 ARG A O 1
ATOM 1055 N N . VAL A 1 146 ? 2.498 4.452 6.611 1.00 98.12 146 VAL A N 1
ATOM 1056 C CA . VAL A 1 146 ? 3.564 3.584 6.115 1.00 98.12 146 VAL A CA 1
ATOM 1057 C C . VAL A 1 146 ? 3.174 2.132 6.333 1.00 98.12 146 VAL A C 1
ATOM 1059 O O . VAL A 1 146 ? 3.073 1.663 7.464 1.00 98.12 146 VAL A O 1
ATOM 1062 N N . LEU A 1 147 ? 3.046 1.392 5.238 1.00 98.25 147 LEU A N 1
ATOM 1063 C CA . LEU A 1 147 ? 2.634 -0.004 5.242 1.00 98.25 147 LEU A CA 1
ATOM 1064 C C . LEU A 1 147 ? 3.771 -0.853 4.680 1.00 98.25 147 LEU A C 1
ATOM 1066 O O . LEU A 1 147 ? 4.307 -0.600 3.603 1.00 98.25 147 LEU A O 1
ATOM 1070 N N . LEU A 1 148 ? 4.187 -1.859 5.442 1.00 98.00 148 LEU A N 1
ATOM 1071 C CA . LEU A 1 148 ? 5.199 -2.818 4.998 1.00 98.00 148 LEU A CA 1
ATOM 1072 C C . LEU A 1 148 ? 4.481 -4.058 4.499 1.00 98.00 148 LEU A C 1
ATOM 1074 O O . LEU A 1 148 ? 3.669 -4.600 5.242 1.00 98.00 148 LEU A O 1
ATOM 1078 N N . LEU A 1 149 ? 4.777 -4.503 3.285 1.00 98.06 149 LEU A N 1
ATOM 1079 C CA . LEU A 1 149 ? 4.180 -5.701 2.700 1.00 98.06 149 LEU A CA 1
ATOM 1080 C C . LEU A 1 149 ? 5.281 -6.698 2.337 1.00 98.06 149 LEU A C 1
ATOM 1082 O O . LEU A 1 149 ? 6.434 -6.320 2.103 1.00 98.06 149 LEU A O 1
ATOM 1086 N N . TYR A 1 150 ? 4.917 -7.974 2.301 1.00 96.50 150 TYR A N 1
ATOM 1087 C CA . TYR A 1 150 ? 5.826 -9.091 2.062 1.00 96.50 150 TYR A CA 1
ATOM 1088 C C . TYR A 1 150 ? 5.322 -9.913 0.876 1.00 96.50 150 TYR A C 1
ATOM 1090 O O . TYR A 1 150 ? 4.108 -9.932 0.660 1.00 96.50 150 TYR A O 1
ATOM 1098 N N . PRO A 1 151 ? 6.206 -10.597 0.124 1.00 94.75 151 PRO A N 1
ATOM 1099 C CA . PRO A 1 151 ? 5.774 -11.550 -0.890 1.00 94.75 151 PRO A CA 1
ATOM 1100 C C . PRO A 1 151 ? 4.771 -12.540 -0.295 1.00 94.75 151 PRO A C 1
ATOM 1102 O O . PRO A 1 151 ? 4.994 -13.074 0.796 1.00 94.75 151 PRO A O 1
ATOM 1105 N N . ALA A 1 152 ? 3.670 -12.768 -0.997 1.00 94.44 152 ALA A N 1
ATOM 1106 C CA . ALA A 1 152 ? 2.584 -13.619 -0.542 1.00 94.44 152 ALA A CA 1
ATOM 1107 C C . ALA A 1 152 ? 2.078 -14.514 -1.685 1.00 94.44 152 ALA A C 1
ATOM 1109 O O . ALA A 1 152 ? 2.258 -14.183 -2.857 1.00 94.44 152 ALA A O 1
ATOM 1110 N N . PRO A 1 153 ? 1.435 -15.655 -1.379 1.00 91.56 153 PRO A N 1
ATOM 1111 C CA . PRO A 1 153 ? 0.761 -16.451 -2.398 1.00 91.56 153 PRO A CA 1
ATOM 1112 C C . PRO A 1 153 ? -0.330 -15.630 -3.095 1.00 91.56 153 PRO A C 1
ATOM 1114 O O . PRO A 1 153 ? -1.016 -14.855 -2.434 1.00 91.56 153 PRO A O 1
ATOM 1117 N N . ALA A 1 154 ? -0.580 -15.872 -4.385 1.00 87.31 154 ALA A N 1
ATOM 1118 C CA . ALA A 1 154 ? -1.593 -15.145 -5.165 1.00 87.31 154 ALA A CA 1
ATOM 1119 C C . ALA A 1 154 ? -2.997 -15.125 -4.519 1.00 87.31 154 ALA A C 1
ATOM 1121 O O . ALA A 1 154 ? -3.760 -14.181 -4.695 1.00 87.31 154 ALA A O 1
ATOM 1122 N N . GLY A 1 155 ? -3.344 -16.145 -3.724 1.00 88.94 155 GLY A N 1
ATOM 1123 C CA . GLY A 1 155 ? -4.597 -16.189 -2.962 1.00 88.94 155 GLY A CA 1
ATOM 1124 C C . GLY A 1 155 ? -4.757 -15.091 -1.901 1.00 88.94 155 GLY A C 1
ATOM 1125 O O . GLY A 1 155 ? -5.877 -14.879 -1.453 1.00 88.94 155 GLY A O 1
ATOM 1126 N N . ALA A 1 156 ? -3.676 -14.413 -1.507 1.00 91.81 156 ALA A N 1
ATOM 1127 C CA . ALA A 1 156 ? -3.686 -13.331 -0.524 1.00 91.81 156 ALA A CA 1
ATOM 1128 C C . ALA A 1 156 ? -3.963 -11.939 -1.128 1.00 91.81 156 ALA A C 1
ATOM 1130 O O . ALA A 1 156 ? -4.213 -11.009 -0.367 1.00 91.81 156 ALA A O 1
ATOM 1131 N N . CYS A 1 157 ? -3.910 -11.793 -2.458 1.00 92.31 157 CYS A N 1
ATOM 1132 C CA . CYS A 1 157 ? -4.205 -10.550 -3.176 1.00 92.31 157 CYS A CA 1
ATOM 1133 C C . CYS A 1 157 ? -5.587 -10.631 -3.839 1.00 92.31 157 CYS A C 1
ATOM 1135 O O . CYS A 1 157 ? -5.679 -10.769 -5.060 1.00 92.31 157 CYS A O 1
ATOM 1137 N N . LYS A 1 158 ? -6.645 -10.670 -3.023 1.00 81.38 158 LYS A N 1
ATOM 1138 C CA . LYS A 1 158 ? -8.042 -10.845 -3.441 1.00 81.38 158 LYS A CA 1
ATOM 1139 C C . LYS A 1 158 ? -8.998 -10.133 -2.495 1.00 81.38 158 LYS A C 1
ATOM 1141 O O . LYS A 1 158 ? -8.631 -9.974 -1.307 1.00 81.38 158 LYS A O 1
#

pLDDT: mean 87.18, std 15.88, range [38.75, 98.62]

Nearest PDB structures (foldseek):
  7dru-assembly7_G  TM=4.966E-01  e=9.831E-01  Canis lupus familiaris
  8epv-assembly1_A  TM=4.743E-01  e=1.706E+00  Felis catus
  2c1s-assembly1_A  TM=4.059E-01  e=7.552E+00  Gallus gallus
  2c1q-assembly1_A  TM=3.889E-01  e=6.764E+00  Gallus gallus

Foldseek 3Di:
DDDDDDDDDDDDDPPFQVLALCACCVQAVDALQRKWKDADDPVRCVVFVLDFWRMKMKHFNNDDDPVFSTKIKIWTDTPPDPWIFIFIWGWDRDGNHIWTATPPRQATWTWHDDPFFIKIAGDCFHWTQTPVGIDPGCNPGGDNRIDTIGGDRSVRRD

Mean predicted aligned error: 7.71 Å